Protein AF-A0A967IP53-F1 (afdb_monomer_lite)

Sequence (170 aa):
MKIMHITRIIFICLLISSFSLEARMYQWRDPETGTTQFSGKPPSWYRSAERGPRVIVFDGGKVIDDTAIPLGPSQSRELRKQAMIKAEEDMQTAKAKARAAEQIKPFIDDQNNNSLTEPVIENTTTDSVVQKEEKLRSLEELTKEEMQAIIRELDKLVESEEELAEEPGS

pLDDT: mean 82.3, std 15.55, range [45.44, 98.0]

Secondary structure (DSSP, 8-state):
-HHHHHHHHHHHHHHHTT------EEEEE-TTT--EEEESS--GGGGSSS--S-EEEEETTEEEETT-----HHHHHHHHHHHHHHHHHHHHHHHHHHHHHHHHHHHHHHHHTT-------------SSTTHHHHHHHHHHHHHHHHHHHHHHHHHHHHHHHHHHT----

Structure (mmCIF, N/CA/C/O backbone):
data_AF-A0A967IP53-F1
#
_entry.id   AF-A0A967IP53-F1
#
loop_
_atom_site.group_PDB
_atom_site.id
_atom_site.type_symbol
_atom_site.label_atom_id
_atom_site.label_alt_id
_atom_site.label_comp_id
_atom_site.label_asym_id
_atom_site.label_entity_id
_atom_site.label_seq_id
_atom_site.pdbx_PDB_ins_code
_atom_site.Cartn_x
_atom_site.Cartn_y
_atom_site.Cartn_z
_atom_site.occupancy
_atom_site.B_iso_or_equiv
_atom_site.auth_seq_id
_atom_site.auth_comp_id
_atom_site.auth_asym_id
_atom_site.auth_atom_id
_atom_site.pdbx_PDB_model_num
ATOM 1 N N . MET A 1 1 ? 23.316 -26.568 -46.400 1.00 71.31 1 MET A N 1
ATOM 2 C CA . MET A 1 1 ? 23.857 -25.761 -45.277 1.00 71.31 1 MET A CA 1
ATOM 3 C C . MET A 1 1 ? 23.077 -24.483 -44.952 1.00 71.31 1 MET A C 1
ATOM 5 O O . MET A 1 1 ? 22.933 -24.200 -43.774 1.00 71.31 1 MET A O 1
ATOM 9 N N . LYS A 1 2 ? 22.527 -23.728 -45.920 1.00 78.50 2 LYS A N 1
ATOM 10 C CA . LYS A 1 2 ? 21.829 -22.446 -45.649 1.00 78.50 2 LYS A CA 1
ATOM 11 C C . LYS A 1 2 ? 20.630 -22.549 -44.683 1.00 78.50 2 LYS A C 1
ATOM 13 O O . LYS A 1 2 ? 20.443 -21.666 -43.858 1.00 78.50 2 LYS A O 1
ATOM 18 N N . ILE A 1 3 ? 19.874 -23.649 -44.732 1.00 86.19 3 ILE A N 1
ATOM 19 C CA . ILE A 1 3 ? 18.677 -23.864 -43.895 1.00 86.19 3 ILE A CA 1
ATOM 20 C C . ILE A 1 3 ? 19.032 -23.945 -42.397 1.00 86.19 3 ILE A C 1
ATOM 22 O O . ILE A 1 3 ? 18.362 -23.324 -41.583 1.00 86.19 3 ILE A O 1
ATOM 26 N N . MET A 1 4 ? 20.140 -24.604 -42.030 1.00 88.25 4 MET A N 1
ATOM 27 C CA . MET A 1 4 ? 20.585 -24.732 -40.630 1.00 88.25 4 MET A CA 1
ATOM 28 C C . MET A 1 4 ? 20.966 -23.389 -39.989 1.00 88.25 4 MET A C 1
ATOM 30 O O . MET A 1 4 ? 20.829 -23.219 -38.781 1.00 88.25 4 MET A O 1
ATOM 34 N N . HIS A 1 5 ? 21.453 -22.431 -40.781 1.00 89.75 5 HIS A N 1
ATOM 35 C CA . HIS A 1 5 ? 21.807 -21.102 -40.280 1.00 89.75 5 HIS A CA 1
ATOM 36 C C . HIS A 1 5 ? 20.566 -20.239 -40.045 1.00 89.75 5 HIS A C 1
ATOM 38 O O . HIS A 1 5 ? 20.500 -19.539 -39.040 1.00 89.75 5 HIS A O 1
ATOM 44 N N . ILE A 1 6 ? 19.553 -20.357 -40.908 1.00 94.19 6 ILE A N 1
ATOM 45 C CA . ILE A 1 6 ? 18.292 -19.618 -40.774 1.00 94.19 6 ILE A CA 1
ATOM 46 C C . ILE A 1 6 ? 17.548 -20.051 -39.503 1.00 94.19 6 ILE A C 1
ATOM 48 O O . ILE A 1 6 ? 17.157 -19.194 -38.714 1.00 94.19 6 ILE A O 1
ATOM 52 N N . THR A 1 7 ? 17.429 -21.357 -39.235 1.00 94.25 7 THR A N 1
ATOM 53 C CA . THR A 1 7 ? 16.749 -21.853 -38.022 1.00 94.25 7 THR A CA 1
ATOM 54 C C . THR A 1 7 ? 17.440 -21.381 -36.742 1.00 94.25 7 THR A C 1
ATOM 56 O O . THR A 1 7 ? 16.784 -21.008 -35.774 1.00 94.25 7 THR A O 1
ATOM 59 N N . ARG A 1 8 ? 18.778 -21.348 -36.746 1.00 93.25 8 ARG A N 1
ATOM 60 C CA . ARG A 1 8 ? 19.575 -20.918 -35.593 1.00 93.25 8 ARG A CA 1
ATOM 61 C C . ARG A 1 8 ? 19.433 -19.415 -35.327 1.00 93.25 8 ARG A C 1
ATOM 63 O O . ARG A 1 8 ? 19.351 -19.021 -34.170 1.00 93.25 8 ARG A O 1
ATOM 70 N N . ILE A 1 9 ? 19.344 -18.596 -36.378 1.00 94.75 9 ILE A N 1
ATOM 71 C CA . ILE A 1 9 ? 19.076 -17.153 -36.258 1.00 94.75 9 ILE A CA 1
ATOM 72 C C . ILE A 1 9 ? 17.667 -16.912 -35.710 1.00 94.75 9 ILE A C 1
ATOM 74 O O . ILE A 1 9 ? 17.518 -16.135 -34.774 1.00 94.75 9 ILE A O 1
ATOM 78 N N . ILE A 1 10 ? 16.653 -17.618 -36.223 1.00 95.75 10 ILE A N 1
ATOM 79 C CA . ILE A 1 10 ? 15.271 -17.493 -35.730 1.00 95.75 10 ILE A CA 1
ATOM 80 C C . ILE A 1 10 ? 15.192 -17.850 -34.242 1.00 95.75 10 ILE A C 1
ATOM 82 O O . ILE A 1 10 ? 14.570 -17.120 -33.477 1.00 95.75 10 ILE A O 1
ATOM 86 N N . PHE A 1 11 ? 15.863 -18.922 -33.812 1.00 94.56 11 PHE A N 1
ATOM 87 C CA . PHE A 1 11 ? 15.880 -19.330 -32.406 1.00 94.56 11 PHE A CA 1
ATOM 88 C C . PHE A 1 11 ? 16.542 -18.284 -31.495 1.00 94.56 11 PHE A C 1
ATOM 90 O O . PHE A 1 11 ? 16.036 -17.996 -30.413 1.00 94.56 11 PHE A O 1
ATOM 97 N N . ILE A 1 12 ? 17.635 -17.663 -31.951 1.00 93.94 12 ILE A N 1
ATOM 98 C CA . ILE A 1 12 ? 18.298 -16.569 -31.226 1.00 93.94 12 ILE A CA 1
ATOM 99 C C . ILE A 1 12 ? 17.388 -15.335 -31.158 1.00 93.94 12 ILE A C 1
ATOM 101 O O . ILE A 1 12 ? 17.239 -14.755 -30.087 1.00 93.94 12 ILE A O 1
ATOM 105 N N . CYS A 1 13 ? 16.729 -14.959 -32.258 1.00 92.56 13 CYS A N 1
ATOM 106 C CA . CYS A 1 13 ? 15.768 -13.854 -32.261 1.00 92.56 13 CYS A CA 1
ATOM 107 C C . CYS A 1 13 ? 14.591 -14.110 -31.308 1.00 92.56 13 CYS A C 1
ATOM 109 O O . CYS A 1 13 ? 14.182 -13.190 -30.604 1.00 92.56 13 CYS A O 1
ATOM 111 N N . LEU A 1 14 ? 14.095 -15.351 -31.237 1.00 92.44 14 LEU A N 1
ATOM 112 C CA . LEU A 1 14 ? 12.998 -15.729 -30.344 1.00 92.44 14 LEU A CA 1
ATOM 113 C C . LEU A 1 14 ? 13.411 -15.662 -28.862 1.00 92.44 14 LEU A C 1
ATOM 115 O O . LEU A 1 14 ? 12.639 -15.202 -28.025 1.00 92.44 14 LEU A O 1
ATOM 119 N N . LEU A 1 15 ? 14.647 -16.059 -28.542 1.00 89.75 15 LEU A N 1
ATOM 120 C CA . LEU A 1 15 ? 15.213 -15.936 -27.193 1.00 89.75 15 LEU A CA 1
ATOM 121 C C . LEU A 1 15 ? 15.407 -14.475 -26.767 1.00 89.75 15 LEU A C 1
ATOM 123 O O . LEU A 1 15 ? 15.156 -14.135 -25.615 1.00 89.75 15 LEU A O 1
ATOM 127 N N . ILE A 1 16 ? 15.820 -13.608 -27.694 1.00 87.94 16 ILE A N 1
ATOM 128 C CA . ILE A 1 16 ? 16.001 -12.172 -27.435 1.00 87.94 16 ILE A CA 1
ATOM 129 C C . ILE A 1 16 ? 14.642 -11.476 -27.256 1.00 87.94 16 ILE A C 1
ATOM 131 O O . ILE A 1 16 ? 14.545 -10.528 -26.491 1.00 87.94 16 ILE A O 1
ATOM 135 N N . SER A 1 17 ? 13.560 -11.941 -27.887 1.00 81.12 17 SER A N 1
ATOM 136 C CA . SER A 1 17 ? 12.231 -11.330 -27.706 1.00 81.12 17 SER A CA 1
ATOM 137 C C . SER A 1 17 ? 11.562 -11.602 -26.352 1.00 81.12 17 SER A C 1
ATOM 139 O O . SER A 1 17 ? 10.515 -11.025 -26.077 1.00 81.12 17 SER A O 1
ATOM 141 N N . SER A 1 18 ? 12.157 -12.429 -25.488 1.00 76.69 18 SER A N 1
ATOM 142 C CA . SER A 1 18 ? 11.622 -12.721 -24.151 1.00 76.69 18 SER A CA 1
ATOM 143 C C . SER A 1 18 ? 11.953 -11.655 -23.099 1.00 76.69 18 SER A C 1
ATOM 145 O O . SER A 1 18 ? 11.692 -11.884 -21.919 1.00 76.69 18 SER A O 1
ATOM 147 N N . PHE A 1 19 ? 12.543 -10.512 -23.478 1.00 69.50 19 PHE A N 1
ATOM 148 C CA . PHE A 1 19 ? 12.784 -9.431 -22.522 1.00 69.50 19 PHE A CA 1
ATOM 149 C C . PHE A 1 19 ? 11.462 -8.964 -21.910 1.00 69.50 19 PHE A C 1
ATOM 151 O O . PHE A 1 19 ? 10.545 -8.529 -22.607 1.00 69.50 19 PHE A O 1
ATOM 158 N N . SER A 1 20 ? 11.389 -9.125 -20.589 1.00 61.69 20 SER A N 1
ATOM 159 C CA 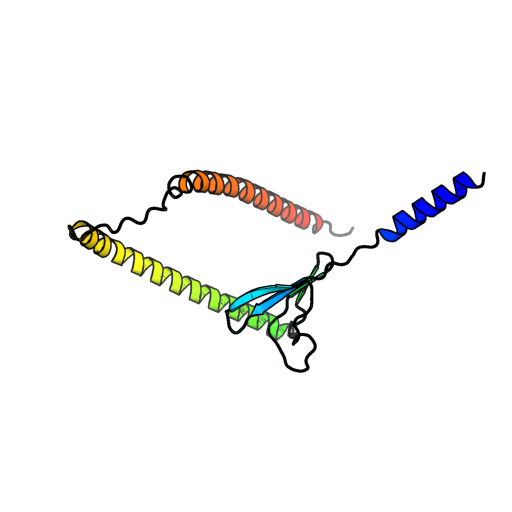. SER A 1 20 ? 10.218 -8.919 -19.754 1.00 61.69 20 SER A CA 1
ATOM 160 C C . SER A 1 20 ? 9.517 -7.606 -20.071 1.00 61.69 20 SER A C 1
ATOM 162 O O . SER A 1 20 ? 10.097 -6.529 -19.942 1.00 61.69 20 SER A O 1
ATOM 164 N N . LEU A 1 21 ? 8.229 -7.694 -20.402 1.00 69.88 21 LEU A N 1
ATOM 165 C CA . LEU A 1 21 ? 7.326 -6.585 -20.139 1.00 69.88 21 LEU A CA 1
ATOM 166 C C . LEU A 1 21 ? 7.347 -6.362 -18.623 1.00 69.88 21 LEU A C 1
ATOM 168 O O . LEU A 1 21 ? 6.729 -7.120 -17.875 1.00 69.88 21 LEU A O 1
ATOM 172 N N . GLU A 1 22 ? 8.088 -5.355 -18.165 1.00 71.69 22 GLU A N 1
ATOM 173 C CA . GLU A 1 22 ? 8.001 -4.873 -16.789 1.00 71.69 22 GLU A CA 1
ATOM 174 C C . GLU A 1 22 ? 6.600 -4.290 -16.589 1.00 71.69 22 GLU A C 1
ATOM 176 O O . GLU A 1 22 ? 6.293 -3.149 -16.942 1.00 71.69 22 GLU A O 1
ATOM 181 N N . ALA A 1 23 ? 5.698 -5.136 -16.094 1.00 85.62 23 ALA A N 1
ATOM 182 C CA . ALA A 1 23 ? 4.350 -4.747 -15.739 1.00 85.62 23 ALA A CA 1
ATOM 183 C C . ALA A 1 23 ? 4.418 -3.898 -14.468 1.00 85.62 23 ALA A C 1
ATOM 185 O O . ALA A 1 23 ? 4.431 -4.417 -13.352 1.00 85.62 23 ALA A O 1
ATOM 186 N N . ARG A 1 24 ? 4.478 -2.580 -14.651 1.00 93.00 24 ARG A N 1
ATOM 187 C CA . ARG A 1 24 ? 4.366 -1.630 -13.551 1.00 93.00 24 ARG A CA 1
ATOM 188 C C . ARG A 1 24 ? 2.900 -1.435 -13.179 1.00 93.00 24 ARG A C 1
ATOM 190 O O . ARG A 1 24 ? 2.066 -1.160 -14.041 1.00 93.00 24 ARG A O 1
ATOM 197 N N . MET A 1 25 ? 2.591 -1.540 -11.894 1.00 96.00 25 MET A N 1
ATOM 198 C CA . MET A 1 25 ? 1.251 -1.324 -11.355 1.00 96.00 25 MET A CA 1
ATOM 199 C C . MET A 1 25 ? 1.294 -0.258 -10.267 1.00 96.00 25 MET A C 1
ATOM 201 O O . MET A 1 25 ? 2.173 -0.248 -9.417 1.00 96.00 25 MET A O 1
ATOM 205 N N . TYR A 1 26 ? 0.333 0.648 -10.303 1.00 96.12 26 TYR A N 1
ATOM 206 C CA . TYR A 1 26 ? 0.194 1.769 -9.391 1.00 96.12 26 TYR A CA 1
ATOM 207 C C . TYR A 1 26 ? -0.998 1.514 -8.484 1.00 96.12 26 TYR A C 1
ATOM 209 O O . TYR A 1 26 ? -2.072 1.161 -8.970 1.00 96.12 26 TYR A O 1
ATOM 217 N N . GLN A 1 27 ? -0.816 1.736 -7.191 1.00 97.12 27 GLN A N 1
ATOM 218 C CA . GLN A 1 27 ? -1.854 1.689 -6.177 1.00 97.12 27 GLN A CA 1
ATOM 219 C C . GLN A 1 27 ? -1.912 3.027 -5.451 1.00 97.12 27 GLN A C 1
ATOM 221 O O . GLN A 1 27 ? -0.887 3.556 -5.030 1.00 97.12 27 GLN A O 1
ATOM 226 N N . TRP A 1 28 ? -3.109 3.565 -5.258 1.00 96.00 28 TRP A N 1
ATOM 227 C CA . TRP A 1 28 ? -3.328 4.752 -4.430 1.00 96.00 28 TRP A CA 1
ATOM 228 C C . TRP A 1 28 ? -4.678 4.660 -3.732 1.00 96.00 28 TRP A C 1
ATOM 230 O O . TRP A 1 28 ? -5.524 3.839 -4.091 1.00 96.00 28 TRP A O 1
ATOM 240 N N . ARG A 1 29 ? -4.883 5.503 -2.720 1.00 95.00 29 ARG A N 1
ATOM 241 C CA . ARG A 1 29 ? -6.189 5.667 -2.081 1.00 95.00 29 ARG A CA 1
ATOM 242 C C . ARG A 1 29 ? -6.877 6.885 -2.675 1.00 95.00 29 ARG A C 1
ATOM 244 O O . ARG A 1 29 ? -6.310 7.976 -2.653 1.00 95.00 29 ARG A O 1
ATOM 251 N N . ASP A 1 30 ? -8.066 6.688 -3.221 1.00 93.44 30 ASP A N 1
ATOM 252 C CA . ASP A 1 30 ? -8.914 7.776 -3.688 1.00 93.44 30 ASP A CA 1
ATOM 253 C C . ASP A 1 30 ? -9.360 8.619 -2.475 1.00 93.44 30 ASP A C 1
ATOM 255 O O . ASP A 1 30 ? -9.923 8.057 -1.530 1.00 93.44 30 ASP A O 1
ATOM 259 N N . PRO A 1 31 ? -9.070 9.934 -2.443 1.00 90.62 31 PRO A N 1
ATOM 260 C CA . PRO A 1 31 ? -9.409 10.787 -1.309 1.00 90.62 31 PRO A CA 1
ATOM 261 C C . PRO A 1 31 ? -10.915 11.028 -1.161 1.00 90.62 31 PRO A C 1
ATOM 263 O O . PRO A 1 31 ? -11.357 11.296 -0.045 1.00 90.62 31 PRO A O 1
ATOM 266 N N . GLU A 1 32 ? -11.696 10.932 -2.241 1.00 93.19 32 GLU A N 1
ATOM 267 C CA . GLU A 1 32 ? -13.141 11.182 -2.201 1.00 93.19 32 GLU A CA 1
ATOM 268 C C . GLU A 1 32 ? -13.892 9.962 -1.671 1.00 93.19 32 GLU A C 1
ATOM 270 O O . GLU A 1 32 ? -14.756 10.075 -0.803 1.00 93.19 32 GLU A O 1
ATOM 275 N N . THR A 1 33 ? -13.538 8.774 -2.165 1.00 95.25 33 THR A N 1
ATOM 276 C CA . THR A 1 33 ? -14.237 7.528 -1.815 1.00 95.25 33 THR A CA 1
ATOM 277 C C . THR A 1 33 ? -13.564 6.751 -0.683 1.00 95.25 33 THR A C 1
ATOM 279 O O . THR A 1 33 ? -14.162 5.845 -0.104 1.00 95.25 33 THR A O 1
ATOM 282 N N . GLY A 1 34 ? -12.299 7.051 -0.375 1.00 93.81 34 GLY A N 1
ATOM 283 C CA . GLY A 1 34 ? -11.485 6.286 0.571 1.00 93.81 34 GLY A CA 1
ATOM 284 C C . GLY A 1 34 ? -11.124 4.877 0.085 1.00 93.81 34 GLY A C 1
ATOM 285 O O . GLY A 1 34 ? -10.543 4.099 0.855 1.00 93.81 34 GLY A O 1
ATOM 286 N N . THR A 1 35 ? -11.452 4.534 -1.164 1.00 95.94 35 THR A N 1
ATOM 287 C CA . THR A 1 35 ? -11.202 3.213 -1.751 1.00 95.94 35 THR A CA 1
ATOM 288 C C . THR A 1 35 ? -9.782 3.108 -2.300 1.00 95.94 35 THR A C 1
ATOM 290 O O . THR A 1 35 ? -9.172 4.096 -2.712 1.00 95.94 35 THR A O 1
ATOM 293 N N . THR A 1 36 ? -9.222 1.900 -2.279 1.00 96.56 36 THR A N 1
ATOM 294 C CA . THR A 1 36 ? -7.916 1.620 -2.883 1.00 96.56 36 THR A CA 1
ATOM 295 C C . THR A 1 36 ? -8.106 1.305 -4.361 1.00 96.56 36 THR A C 1
ATOM 297 O O . THR A 1 36 ? -8.871 0.406 -4.703 1.00 96.56 36 THR A O 1
ATOM 300 N N . GLN A 1 37 ? -7.388 2.016 -5.222 1.00 96.69 37 GLN A N 1
ATOM 301 C CA . GLN A 1 37 ? -7.425 1.858 -6.674 1.00 96.69 37 GLN A CA 1
ATOM 302 C C . GLN A 1 37 ? -6.131 1.219 -7.181 1.00 96.69 37 GLN A C 1
ATOM 304 O O . GLN A 1 37 ? -5.071 1.440 -6.594 1.00 96.69 37 GLN A O 1
ATOM 309 N N . PHE A 1 38 ? -6.222 0.469 -8.284 1.00 96.75 38 PHE A N 1
ATOM 310 C CA . PHE A 1 38 ? -5.087 -0.151 -8.974 1.00 96.75 38 PHE A CA 1
ATOM 311 C C . PHE A 1 38 ? -5.124 0.173 -10.468 1.00 96.75 38 PHE A C 1
ATOM 313 O O . PHE A 1 38 ? -6.174 0.092 -11.104 1.00 96.75 38 PHE A O 1
ATOM 320 N N . SER A 1 39 ? -3.980 0.515 -11.055 1.00 95.69 39 SER A N 1
ATOM 321 C CA . SER A 1 39 ? -3.874 0.802 -12.488 1.00 95.69 39 SER A CA 1
ATOM 322 C C . SER A 1 39 ? -2.498 0.435 -13.026 1.00 95.69 39 SER A C 1
ATOM 324 O O . SER A 1 39 ? -1.489 0.688 -12.380 1.00 95.69 39 SER A O 1
ATOM 326 N N . GLY A 1 40 ? -2.430 -0.097 -14.248 1.00 95.00 40 GLY A N 1
ATOM 327 C CA . GLY A 1 40 ? -1.160 -0.269 -14.973 1.00 95.00 40 GLY A CA 1
ATOM 328 C C . GLY A 1 40 ? -0.598 1.038 -15.553 1.00 95.00 40 GLY A C 1
ATOM 329 O O . GLY A 1 40 ? 0.500 1.070 -16.099 1.00 95.00 40 GLY A O 1
ATOM 330 N N . LYS A 1 41 ? -1.361 2.134 -15.469 1.00 93.00 41 LYS A N 1
ATOM 331 C CA . LYS A 1 41 ? -0.959 3.477 -15.904 1.00 93.00 41 LYS A CA 1
ATOM 332 C C . LYS A 1 41 ? -0.882 4.415 -14.700 1.00 93.00 41 LYS A C 1
ATOM 334 O O . LYS A 1 41 ? -1.752 4.322 -13.828 1.00 93.00 41 LYS A O 1
ATOM 339 N N . PRO A 1 42 ? 0.088 5.343 -14.669 1.00 91.50 42 PRO A N 1
ATOM 340 C CA . PRO A 1 42 ? 0.155 6.328 -13.602 1.00 91.50 42 PRO A CA 1
ATOM 341 C C . PRO A 1 42 ? -1.109 7.210 -13.595 1.00 91.50 42 PRO A C 1
ATOM 343 O O . PRO A 1 42 ? -1.615 7.542 -14.673 1.00 91.50 42 PRO A O 1
ATOM 346 N N . PRO A 1 43 ? -1.608 7.620 -12.414 1.00 90.81 43 PRO A N 1
ATOM 347 C CA . PRO A 1 43 ? -2.676 8.612 -12.301 1.00 90.81 43 PRO A CA 1
ATOM 348 C C . PRO A 1 43 ? -2.324 9.926 -13.011 1.00 90.81 43 PRO A C 1
ATOM 350 O O . PRO A 1 43 ? -1.156 10.299 -13.096 1.00 90.81 43 PRO A O 1
ATOM 353 N N . SER A 1 44 ? -3.323 10.675 -13.481 1.00 90.75 44 SER A N 1
ATOM 354 C CA . SER A 1 44 ? -3.100 11.947 -14.194 1.00 90.75 44 SER A CA 1
ATOM 355 C C . SER A 1 44 ? -2.327 12.980 -13.362 1.00 90.75 44 SER A C 1
ATOM 357 O O . SER A 1 44 ? -1.468 13.683 -13.888 1.00 90.75 44 SER A O 1
ATOM 359 N N . TRP A 1 45 ? -2.582 13.031 -12.055 1.00 89.38 45 TRP A N 1
ATOM 360 C CA . TRP A 1 45 ? -1.936 13.945 -11.109 1.00 89.38 45 TRP A CA 1
ATOM 361 C C . TRP A 1 45 ? -0.539 13.493 -10.662 1.00 89.38 45 TRP A C 1
ATOM 363 O O . TRP A 1 45 ? 0.212 14.299 -10.121 1.00 89.38 45 TRP A O 1
ATOM 373 N N . TYR A 1 46 ? -0.148 12.239 -10.912 1.00 86.12 46 TYR A N 1
ATOM 374 C CA . TYR A 1 46 ? 1.129 11.669 -10.456 1.00 86.12 46 TYR A CA 1
ATOM 375 C C . TYR A 1 46 ? 2.357 12.411 -11.010 1.00 86.12 46 TYR A C 1
ATOM 377 O O . TYR A 1 46 ? 3.415 12.416 -10.394 1.00 86.12 46 TYR A O 1
ATOM 385 N N . ARG A 1 47 ? 2.218 13.072 -12.167 1.00 83.25 47 ARG A N 1
ATOM 386 C CA . ARG A 1 47 ? 3.269 13.909 -12.776 1.00 83.25 47 ARG A CA 1
ATOM 387 C C . ARG A 1 47 ? 3.006 15.410 -12.659 1.00 83.25 47 ARG A C 1
ATOM 389 O O . ARG A 1 47 ? 3.697 16.198 -13.300 1.00 83.25 47 ARG A O 1
ATOM 396 N N . SER A 1 48 ? 1.979 15.806 -11.915 1.00 86.81 48 SER A N 1
ATOM 397 C CA . SER A 1 48 ? 1.673 17.219 -11.710 1.00 86.81 48 SER A CA 1
ATOM 398 C C . SER A 1 48 ? 2.592 17.821 -10.642 1.00 86.81 48 SER A C 1
ATOM 400 O O . SER A 1 48 ? 3.168 17.103 -9.828 1.00 86.81 48 SER A O 1
ATOM 402 N N . ALA A 1 49 ? 2.751 19.146 -10.651 1.00 84.31 49 ALA A N 1
ATOM 403 C CA . ALA A 1 49 ? 3.497 19.849 -9.603 1.00 84.31 49 ALA A CA 1
ATOM 404 C C . ALA A 1 49 ? 2.757 19.840 -8.251 1.00 84.31 49 ALA A C 1
ATOM 406 O O . ALA A 1 49 ? 3.358 20.084 -7.204 1.00 84.31 49 ALA A O 1
ATOM 407 N N . GLU A 1 50 ? 1.452 19.570 -8.275 1.00 85.19 50 GLU A N 1
ATOM 408 C CA . GLU A 1 50 ? 0.619 19.468 -7.088 1.00 85.19 50 GLU A CA 1
ATOM 409 C C . GLU A 1 50 ? 0.803 18.103 -6.423 1.00 85.19 50 GLU A C 1
ATOM 411 O O . GLU A 1 50 ? 0.853 17.057 -7.073 1.00 85.19 50 GLU A O 1
ATOM 416 N N . ARG A 1 51 ? 0.915 18.106 -5.092 1.00 81.38 51 ARG A N 1
ATOM 417 C CA . ARG A 1 51 ? 1.052 16.866 -4.327 1.00 81.38 51 ARG A CA 1
ATOM 418 C C . ARG A 1 51 ? -0.291 16.145 -4.286 1.00 81.38 51 ARG A C 1
ATOM 420 O O . ARG A 1 51 ? -1.219 16.608 -3.630 1.00 81.38 51 ARG A O 1
ATOM 427 N N . GLY A 1 52 ? -0.366 15.008 -4.968 1.00 87.94 52 GLY A N 1
ATOM 428 C CA . GLY A 1 52 ? -1.513 14.110 -4.908 1.00 87.94 52 GLY A CA 1
ATOM 429 C C . GLY A 1 52 ? -1.453 13.105 -3.748 1.00 87.94 52 GLY A C 1
ATOM 430 O O . GLY A 1 52 ? -0.559 13.167 -2.897 1.00 87.94 52 GLY A O 1
ATOM 431 N N . PRO A 1 53 ? -2.414 12.166 -3.706 1.00 91.31 53 PRO A N 1
ATOM 432 C CA . PRO A 1 53 ? -2.424 11.040 -2.776 1.00 91.31 53 PRO A CA 1
ATOM 433 C C . PRO A 1 53 ? -1.139 10.203 -2.806 1.00 91.31 53 PRO A C 1
ATOM 435 O O . PRO A 1 53 ? -0.399 10.193 -3.788 1.00 91.31 53 PRO A O 1
ATOM 438 N N . ARG A 1 54 ? -0.906 9.432 -1.738 1.00 92.38 54 ARG A N 1
ATOM 439 C CA . ARG A 1 54 ? 0.217 8.489 -1.676 1.00 92.38 54 ARG A CA 1
ATOM 440 C C . ARG A 1 54 ? 0.075 7.413 -2.760 1.00 92.38 54 ARG A C 1
ATOM 442 O O . ARG A 1 54 ? -0.988 6.794 -2.858 1.00 92.38 54 ARG A O 1
ATOM 449 N N . VAL A 1 55 ? 1.138 7.171 -3.523 1.00 94.69 55 VAL A N 1
ATOM 450 C CA . VAL A 1 55 ? 1.208 6.163 -4.590 1.00 94.69 55 VAL A CA 1
ATOM 451 C C . VAL A 1 55 ? 2.244 5.102 -4.249 1.00 94.69 55 VAL A C 1
ATOM 453 O O . VAL A 1 55 ? 3.418 5.401 -4.042 1.00 94.69 55 VAL A O 1
ATOM 456 N N . ILE A 1 56 ? 1.800 3.849 -4.260 1.00 96.12 56 ILE A N 1
ATOM 457 C CA . ILE A 1 56 ? 2.646 2.663 -4.185 1.00 96.12 56 ILE A CA 1
ATOM 458 C C . ILE A 1 56 ? 2.788 2.086 -5.592 1.00 96.12 56 ILE A C 1
ATOM 460 O O . ILE A 1 56 ? 1.800 1.894 -6.298 1.00 96.12 56 ILE A O 1
ATOM 464 N N . VAL A 1 57 ? 4.017 1.817 -6.008 1.00 95.31 57 VAL A N 1
ATOM 465 C CA . VAL A 1 57 ? 4.365 1.291 -7.324 1.00 95.31 57 VAL A CA 1
ATOM 466 C C . VAL A 1 57 ? 4.914 -0.121 -7.160 1.00 95.31 57 VAL A C 1
ATOM 468 O O . VAL A 1 57 ? 5.891 -0.338 -6.447 1.00 95.31 57 VAL A O 1
ATOM 471 N N . PHE A 1 58 ? 4.291 -1.078 -7.834 1.00 95.31 58 PHE A N 1
ATOM 472 C CA . PHE A 1 58 ? 4.777 -2.442 -7.980 1.00 95.31 58 PHE A CA 1
ATOM 473 C C . PHE A 1 58 ? 5.534 -2.534 -9.299 1.00 95.31 58 PHE A C 1
ATOM 475 O O . PHE A 1 58 ? 4.936 -2.340 -10.357 1.00 95.31 58 PHE A O 1
ATOM 482 N N . ASP A 1 59 ? 6.835 -2.798 -9.239 1.00 94.12 59 ASP A N 1
ATOM 483 C CA . ASP A 1 59 ? 7.700 -2.835 -10.418 1.00 94.12 59 ASP A CA 1
ATOM 484 C C . ASP A 1 59 ? 8.699 -3.987 -10.314 1.00 94.12 59 ASP A C 1
ATOM 486 O O . ASP A 1 59 ? 9.491 -4.046 -9.372 1.00 94.12 59 ASP A O 1
ATOM 490 N N . GLY A 1 60 ? 8.621 -4.950 -11.236 1.00 89.31 60 GLY A N 1
ATOM 491 C CA . GLY A 1 60 ? 9.526 -6.106 -11.259 1.00 89.31 60 GLY A CA 1
ATOM 492 C C . GLY A 1 60 ? 9.582 -6.893 -9.939 1.00 89.31 60 GLY A C 1
ATOM 493 O O . GLY A 1 60 ? 10.653 -7.336 -9.533 1.00 89.31 60 GLY A O 1
ATOM 494 N N . GLY A 1 61 ? 8.455 -7.014 -9.225 1.00 89.38 61 GLY A N 1
ATOM 495 C CA . GLY A 1 61 ? 8.381 -7.683 -7.916 1.00 89.38 61 GLY A CA 1
ATOM 496 C C . GLY A 1 61 ? 8.848 -6.836 -6.724 1.00 89.38 61 GLY A C 1
ATOM 497 O O . GLY A 1 61 ? 8.846 -7.321 -5.595 1.00 89.38 61 GLY A O 1
ATOM 498 N N . LYS A 1 62 ? 9.225 -5.571 -6.941 1.00 92.00 62 LYS A N 1
ATOM 499 C CA . LYS A 1 62 ? 9.563 -4.613 -5.880 1.00 92.00 62 LYS A CA 1
ATOM 500 C C . LYS A 1 62 ? 8.373 -3.712 -5.577 1.00 92.00 62 LYS A C 1
ATOM 502 O O . LYS A 1 62 ? 7.619 -3.354 -6.478 1.00 92.00 62 LYS A O 1
ATOM 507 N N . VAL A 1 63 ? 8.241 -3.317 -4.313 1.00 94.00 63 VAL A N 1
ATOM 508 C CA . VAL A 1 63 ? 7.243 -2.345 -3.851 1.00 94.00 63 VAL A CA 1
ATOM 509 C C . VAL A 1 63 ? 7.959 -1.036 -3.537 1.00 94.00 63 VAL A C 1
ATOM 511 O O . VAL A 1 63 ? 8.834 -0.999 -2.673 1.00 94.00 63 VAL A O 1
ATOM 514 N N . ILE A 1 64 ? 7.606 0.026 -4.253 1.00 92.44 64 ILE A N 1
ATOM 515 C CA . ILE A 1 64 ? 8.230 1.348 -4.163 1.00 92.44 64 ILE A CA 1
ATOM 516 C C . ILE A 1 64 ? 7.161 2.346 -3.720 1.00 92.44 64 ILE A C 1
ATOM 518 O O . ILE A 1 64 ? 6.119 2.461 -4.355 1.00 92.44 64 ILE A O 1
ATOM 522 N N . ASP A 1 65 ? 7.405 3.089 -2.645 1.00 92.75 65 ASP A N 1
ATOM 523 C CA . ASP A 1 65 ? 6.568 4.237 -2.285 1.00 92.75 65 ASP A CA 1
ATOM 524 C C . ASP A 1 65 ? 7.146 5.498 -2.917 1.00 92.75 65 ASP A C 1
ATOM 526 O O . ASP A 1 65 ? 8.058 6.124 -2.379 1.00 92.75 65 ASP A O 1
ATOM 530 N N . ASP A 1 66 ? 6.625 5.844 -4.087 1.00 85.25 66 ASP A N 1
ATOM 531 C CA . ASP A 1 66 ? 7.170 6.924 -4.909 1.00 85.25 66 ASP A CA 1
ATOM 532 C C . ASP A 1 66 ? 6.845 8.320 -4.352 1.00 85.25 66 ASP A C 1
ATOM 534 O O . ASP A 1 66 ? 7.507 9.312 -4.640 1.00 85.25 66 ASP A O 1
ATOM 538 N N . THR A 1 67 ? 5.837 8.389 -3.487 1.00 82.00 67 THR A N 1
ATOM 539 C CA . THR A 1 67 ? 5.388 9.624 -2.829 1.00 82.00 67 THR A CA 1
ATOM 540 C C . THR A 1 67 ? 5.895 9.760 -1.395 1.00 82.00 67 THR A C 1
ATOM 542 O O . THR A 1 67 ? 5.464 10.665 -0.671 1.00 82.00 67 THR A O 1
ATOM 545 N N . ALA A 1 68 ? 6.787 8.865 -0.959 1.00 79.88 68 ALA A N 1
ATOM 546 C CA . ALA A 1 68 ? 7.375 8.934 0.367 1.00 79.88 68 ALA A CA 1
ATOM 547 C C . ALA A 1 68 ? 8.085 10.279 0.549 1.00 79.88 68 ALA A C 1
ATOM 549 O O . ALA A 1 68 ? 9.027 10.621 -0.167 1.00 79.88 68 ALA A O 1
ATOM 550 N N . ILE A 1 69 ? 7.655 11.046 1.550 1.00 77.25 69 ILE A N 1
ATOM 551 C CA . ILE A 1 69 ? 8.411 12.215 1.990 1.00 77.25 69 ILE A CA 1
ATOM 552 C C . ILE A 1 69 ? 9.704 11.678 2.616 1.00 77.25 69 ILE A C 1
ATOM 554 O O . ILE A 1 69 ? 9.618 10.877 3.552 1.00 77.25 69 ILE A O 1
ATOM 558 N N . PRO A 1 70 ? 10.896 12.082 2.140 1.00 77.56 70 PRO A N 1
ATOM 559 C CA . PRO A 1 70 ? 12.137 11.678 2.779 1.00 77.56 70 PRO A CA 1
ATOM 560 C C . PRO A 1 70 ? 12.166 12.276 4.187 1.00 77.56 70 PRO A C 1
ATOM 562 O O . PRO A 1 70 ? 12.239 13.491 4.366 1.00 77.56 70 PRO A O 1
ATOM 565 N N . LEU A 1 71 ? 12.064 11.414 5.194 1.00 83.00 71 LEU A N 1
ATOM 566 C CA . LEU A 1 71 ? 12.123 11.800 6.598 1.00 83.00 71 LEU A CA 1
ATOM 567 C C . LEU A 1 71 ? 13.529 11.549 7.134 1.00 83.00 71 LEU A C 1
ATOM 569 O O . LEU A 1 71 ? 14.126 10.501 6.883 1.00 83.00 71 LEU A O 1
ATOM 573 N N . GLY A 1 72 ? 14.044 12.490 7.925 1.00 90.25 72 GLY A N 1
ATOM 574 C CA . GLY A 1 72 ? 15.290 12.278 8.658 1.00 90.25 72 GLY A CA 1
ATOM 575 C C . GLY A 1 72 ? 15.165 11.120 9.664 1.00 90.25 72 GLY A C 1
ATOM 576 O O . GLY A 1 72 ? 14.063 10.830 10.146 1.00 90.25 72 GLY A O 1
ATOM 577 N N . PRO A 1 73 ? 16.277 10.465 10.047 1.00 88.31 73 PRO A N 1
ATOM 578 C CA . PRO A 1 73 ? 16.246 9.304 10.940 1.00 88.31 73 PRO A CA 1
ATOM 579 C C . PRO A 1 73 ? 15.631 9.612 12.315 1.00 88.31 73 PRO A C 1
ATOM 581 O O . PRO A 1 73 ? 14.964 8.753 12.891 1.00 88.31 73 PRO A O 1
ATOM 584 N N . SER A 1 74 ? 15.799 10.832 12.835 1.00 91.88 74 SER A N 1
ATOM 585 C CA . SER A 1 74 ? 15.185 11.275 14.095 1.00 91.88 74 SER A CA 1
ATOM 586 C C . SER A 1 74 ? 13.662 11.398 13.988 1.00 91.88 74 SER A C 1
ATOM 588 O O . SER A 1 74 ? 12.945 10.821 14.802 1.00 91.88 74 SER A O 1
ATOM 590 N N . GLN A 1 75 ? 13.166 12.076 12.949 1.00 89.81 75 GLN A N 1
ATOM 591 C CA . GLN A 1 75 ? 11.731 12.240 12.689 1.00 89.81 75 GLN A CA 1
ATOM 592 C C . GLN A 1 75 ? 11.046 10.898 12.432 1.00 89.81 75 GLN A C 1
ATOM 594 O O . GLN A 1 75 ? 9.953 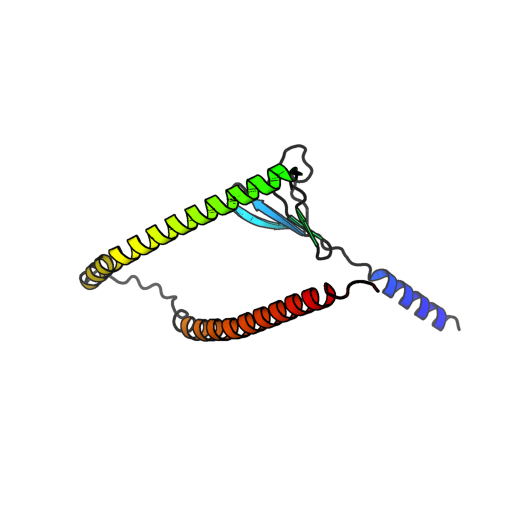10.656 12.935 1.00 89.81 75 GLN A O 1
ATOM 599 N N . SER A 1 76 ? 11.704 9.995 11.699 1.00 83.12 76 SER A N 1
ATOM 600 C CA . SER A 1 76 ? 11.173 8.652 11.456 1.00 83.12 76 SER A CA 1
ATOM 601 C C . SER A 1 76 ? 10.999 7.863 12.759 1.00 83.12 76 SER A C 1
ATOM 603 O O . SER A 1 76 ? 9.957 7.242 12.967 1.00 83.12 76 SER A O 1
ATOM 605 N N . ARG A 1 77 ? 11.982 7.915 13.671 1.00 91.88 77 ARG A N 1
ATOM 606 C CA . ARG A 1 77 ? 11.874 7.272 14.992 1.00 91.88 77 ARG A CA 1
ATOM 607 C C . ARG A 1 77 ? 10.737 7.865 15.819 1.00 91.88 77 ARG A C 1
ATOM 609 O O . ARG A 1 77 ? 10.011 7.110 16.457 1.00 91.88 77 ARG A O 1
ATOM 616 N N . GLU A 1 78 ? 10.576 9.183 15.786 1.00 95.19 78 GLU A N 1
ATOM 617 C CA . GLU A 1 78 ? 9.520 9.873 16.527 1.00 95.19 78 GLU A CA 1
ATOM 618 C C . GLU A 1 78 ? 8.122 9.504 16.016 1.00 95.19 78 GLU A C 1
ATOM 620 O O . GLU A 1 78 ? 7.274 9.077 16.795 1.00 95.19 78 GLU A O 1
ATOM 625 N N . LEU A 1 79 ? 7.903 9.536 14.698 1.00 89.44 79 LEU A N 1
ATOM 626 C CA . LEU A 1 79 ? 6.625 9.134 14.103 1.00 89.44 79 LEU A CA 1
ATOM 627 C C . LEU A 1 79 ? 6.275 7.670 14.393 1.00 89.44 79 LEU A C 1
ATOM 629 O O . LEU A 1 79 ? 5.108 7.352 14.609 1.00 89.44 79 LEU A O 1
ATOM 633 N N . ARG A 1 80 ? 7.270 6.773 14.449 1.00 90.81 80 ARG A N 1
ATOM 634 C CA . ARG A 1 80 ? 7.044 5.373 14.852 1.00 90.81 80 ARG A CA 1
ATOM 635 C C . ARG A 1 80 ? 6.598 5.257 16.306 1.00 90.81 80 ARG A C 1
ATOM 637 O O . ARG A 1 80 ? 5.660 4.516 16.581 1.00 90.81 80 ARG A O 1
ATOM 644 N N . LYS A 1 81 ? 7.232 5.996 17.221 1.00 96.81 81 LYS A N 1
ATOM 645 C CA . LYS A 1 81 ? 6.817 6.029 18.633 1.00 96.81 81 LYS A CA 1
ATOM 646 C C . LYS A 1 81 ? 5.387 6.540 18.771 1.00 96.81 81 LYS A C 1
ATOM 648 O O . LYS A 1 81 ? 4.583 5.914 19.451 1.00 96.81 81 LYS A O 1
ATOM 653 N N . GLN A 1 82 ? 5.054 7.624 18.075 1.00 94.94 82 GLN A N 1
ATOM 654 C CA . GLN A 1 82 ? 3.702 8.183 18.082 1.00 94.94 82 GLN A CA 1
ATOM 655 C C . GLN A 1 82 ? 2.672 7.206 17.505 1.00 94.94 82 GLN A C 1
ATOM 657 O O . GLN A 1 82 ? 1.598 7.042 18.079 1.00 94.94 82 GLN A O 1
ATOM 662 N N . ALA A 1 83 ? 3.007 6.508 16.416 1.00 91.88 83 ALA A N 1
ATOM 663 C CA . ALA A 1 83 ? 2.144 5.477 15.845 1.00 91.88 83 ALA A CA 1
ATOM 664 C C . ALA A 1 83 ? 1.898 4.313 16.822 1.00 91.88 83 ALA A C 1
ATOM 666 O O . ALA A 1 83 ? 0.769 3.838 16.909 1.00 91.88 83 ALA A O 1
ATOM 667 N N . MET A 1 84 ? 2.915 3.886 17.583 1.00 95.56 84 MET A N 1
ATOM 668 C CA . MET A 1 84 ? 2.760 2.858 18.622 1.00 95.56 84 MET A CA 1
ATOM 669 C C . MET A 1 84 ? 1.850 3.317 19.764 1.00 95.56 84 MET A C 1
ATOM 671 O O . MET A 1 84 ? 0.956 2.572 20.152 1.00 95.56 84 MET A O 1
ATOM 675 N N . ILE A 1 85 ? 2.039 4.541 20.269 1.00 97.44 85 ILE A N 1
ATOM 676 C CA . ILE A 1 85 ? 1.198 5.102 21.340 1.00 97.44 85 ILE A CA 1
ATOM 677 C C . ILE A 1 85 ? -0.263 5.152 20.887 1.00 97.44 85 ILE A C 1
ATOM 679 O O . ILE A 1 85 ? -1.145 4.650 21.578 1.00 97.44 85 ILE A O 1
ATOM 683 N N . LYS A 1 86 ? -0.510 5.677 19.684 1.00 95.12 86 LYS A N 1
ATOM 684 C CA . LYS A 1 86 ? -1.861 5.763 19.129 1.00 95.12 86 LYS A CA 1
ATOM 685 C C . LYS A 1 86 ? -2.506 4.385 18.938 1.00 95.12 86 LYS A C 1
ATOM 687 O O . LYS A 1 86 ? -3.682 4.218 19.235 1.00 95.12 86 LYS A O 1
ATOM 692 N N . ALA A 1 87 ? -1.748 3.394 18.467 1.00 94.81 87 ALA A N 1
ATOM 693 C CA . ALA A 1 87 ? -2.258 2.033 18.305 1.00 94.81 87 ALA A CA 1
ATOM 694 C C . ALA A 1 87 ? -2.660 1.395 19.650 1.00 94.81 87 ALA A C 1
ATOM 696 O O . ALA A 1 87 ? -3.670 0.693 19.717 1.00 94.81 87 ALA A O 1
ATOM 697 N N . GLU A 1 88 ? -1.906 1.661 20.720 1.00 98.00 88 GLU A N 1
ATOM 698 C CA . GLU A 1 88 ? -2.246 1.216 22.077 1.00 98.00 88 GLU A CA 1
ATOM 699 C C . GLU A 1 88 ? -3.536 1.888 22.581 1.00 98.00 88 GLU A C 1
ATOM 701 O O . GLU A 1 88 ? -4.435 1.210 23.079 1.00 98.00 88 GLU A O 1
ATOM 706 N N . GLU A 1 89 ? -3.677 3.202 22.388 1.00 97.50 89 GLU A N 1
ATOM 707 C CA . GLU A 1 89 ? -4.899 3.947 22.727 1.00 97.50 89 GLU A CA 1
ATOM 708 C C . GLU A 1 89 ? -6.124 3.411 21.965 1.00 97.50 89 GLU A C 1
ATOM 710 O O . GLU A 1 89 ? -7.172 3.129 22.561 1.00 97.50 89 GLU A O 1
ATOM 715 N N . ASP A 1 90 ? -5.988 3.192 20.656 1.00 95.88 90 ASP A N 1
ATOM 716 C CA . ASP A 1 90 ? -7.041 2.622 19.813 1.00 95.88 90 ASP A CA 1
ATOM 717 C C . ASP A 1 90 ? -7.424 1.206 20.290 1.00 95.88 90 ASP A C 1
ATOM 719 O O . ASP A 1 90 ? -8.611 0.877 20.386 1.00 95.88 90 ASP A O 1
ATOM 723 N N . MET A 1 91 ? -6.449 0.380 20.690 1.00 97.38 91 MET A N 1
ATOM 724 C CA . MET A 1 91 ? -6.718 -0.943 21.262 1.00 97.38 91 MET A CA 1
ATOM 725 C C . MET A 1 91 ? -7.489 -0.848 22.587 1.00 97.38 91 MET A C 1
ATOM 727 O O . MET A 1 91 ? -8.432 -1.617 22.812 1.00 97.38 91 MET A O 1
ATOM 731 N N . GLN A 1 92 ? -7.115 0.071 23.478 1.00 97.94 92 GLN A N 1
ATOM 732 C CA . GLN A 1 92 ? -7.798 0.242 24.763 1.00 97.94 92 GLN A CA 1
ATOM 733 C C . GLN A 1 92 ? -9.239 0.722 24.577 1.00 97.94 92 GLN A C 1
ATOM 735 O O . GLN A 1 92 ? -10.155 0.183 25.207 1.00 97.94 92 GLN A O 1
ATOM 740 N N . THR A 1 93 ? -9.469 1.670 23.666 1.00 97.75 93 THR A N 1
ATOM 741 C CA . THR A 1 93 ? -10.826 2.142 23.356 1.00 97.75 93 THR A CA 1
ATOM 742 C C . THR A 1 93 ? -11.676 1.053 22.703 1.00 97.75 93 THR A C 1
ATOM 744 O O . THR A 1 93 ? -12.849 0.906 23.059 1.00 97.75 93 THR A O 1
ATOM 747 N N . ALA A 1 94 ? -11.103 0.239 21.812 1.00 96.69 94 ALA A N 1
ATOM 748 C CA . ALA A 1 94 ? -11.787 -0.910 21.225 1.00 96.69 94 ALA A CA 1
ATOM 749 C C . ALA A 1 94 ? -12.179 -1.947 22.291 1.00 96.69 94 ALA A C 1
ATOM 751 O O . ALA A 1 94 ? -13.328 -2.391 22.319 1.00 96.69 94 ALA A O 1
ATOM 752 N N . LYS A 1 95 ? -11.273 -2.271 23.227 1.00 97.88 95 LYS A N 1
ATOM 753 C CA . LYS A 1 95 ? -11.558 -3.176 24.357 1.00 97.88 95 LYS A CA 1
ATOM 754 C C . LYS A 1 95 ? -12.658 -2.635 25.271 1.00 97.88 95 LYS A C 1
ATOM 756 O O . LYS A 1 95 ? -13.536 -3.392 25.679 1.00 97.88 95 LYS A O 1
ATOM 761 N N . ALA A 1 96 ? -12.637 -1.340 25.584 1.00 97.81 96 ALA A N 1
ATOM 762 C CA . ALA A 1 96 ? -13.675 -0.713 26.401 1.00 97.81 96 ALA A CA 1
ATOM 763 C C . ALA A 1 96 ? -15.049 -0.776 25.714 1.00 97.81 96 ALA A C 1
ATOM 765 O O . ALA A 1 96 ? -16.037 -1.150 26.347 1.00 97.81 96 ALA A O 1
ATOM 766 N N . LYS A 1 97 ? -15.103 -0.487 24.406 1.00 97.19 97 LYS A N 1
ATOM 767 C CA . LYS A 1 97 ? -16.330 -0.602 23.601 1.00 97.19 97 LYS A CA 1
ATOM 768 C C . LYS A 1 97 ? -16.840 -2.041 23.523 1.00 97.19 97 LYS A C 1
ATOM 770 O O . LYS A 1 97 ? -18.039 -2.252 23.663 1.00 97.19 97 LYS A O 1
ATOM 775 N N . ALA A 1 98 ? -15.948 -3.018 23.356 1.00 97.12 98 ALA A N 1
ATOM 776 C CA . ALA A 1 98 ? -16.312 -4.433 23.337 1.00 97.12 98 ALA A CA 1
ATOM 777 C C . ALA A 1 98 ? -16.950 -4.874 24.666 1.00 97.12 98 ALA A C 1
ATOM 779 O O . ALA A 1 98 ? -18.039 -5.440 24.659 1.00 97.12 98 ALA A O 1
ATOM 780 N N . ARG A 1 99 ? -16.348 -4.515 25.810 1.00 97.31 99 ARG A N 1
ATOM 781 C CA . ARG A 1 99 ? -16.921 -4.806 27.140 1.00 97.31 99 ARG A CA 1
ATOM 782 C C . ARG A 1 99 ? -18.274 -4.128 27.363 1.00 97.31 99 ARG A C 1
ATOM 784 O O . ARG A 1 99 ? -19.169 -4.728 27.948 1.00 97.31 99 ARG A O 1
ATOM 791 N N . ALA A 1 100 ? -18.435 -2.885 26.906 1.00 95.81 100 ALA A N 1
ATOM 792 C CA . ALA A 1 100 ? -19.717 -2.189 26.996 1.00 95.81 100 ALA A CA 1
ATOM 793 C C . ALA A 1 100 ? -20.796 -2.885 26.146 1.00 95.81 100 ALA A C 1
ATOM 795 O O . ALA A 1 100 ? -21.923 -3.050 26.604 1.00 95.81 100 ALA A O 1
ATOM 796 N N . ALA A 1 101 ? -20.449 -3.351 24.941 1.00 95.62 101 ALA A N 1
ATOM 797 C CA . ALA A 1 101 ? -21.362 -4.112 24.090 1.00 95.62 101 ALA A CA 1
ATOM 798 C C . ALA A 1 101 ? -21.759 -5.463 24.717 1.00 95.62 101 ALA A C 1
ATOM 800 O O . ALA A 1 101 ? -22.932 -5.832 24.670 1.00 95.62 101 ALA A O 1
ATOM 801 N N . GLU A 1 102 ? -20.821 -6.168 25.362 1.00 94.62 102 GLU A N 1
ATOM 802 C CA . GLU A 1 102 ? -21.101 -7.415 26.094 1.00 94.62 102 GLU A CA 1
ATOM 803 C C . GLU A 1 102 ? -22.115 -7.217 27.231 1.00 94.62 102 GLU A C 1
ATOM 805 O O . GLU A 1 102 ? -22.979 -8.067 27.432 1.00 94.62 102 GLU A O 1
ATOM 810 N N . GLN A 1 103 ? -22.066 -6.081 27.937 1.00 94.81 103 GLN A N 1
ATOM 811 C CA . GLN A 1 103 ? -23.021 -5.763 29.008 1.00 94.81 103 GLN A CA 1
ATOM 812 C C . GLN A 1 103 ? -24.428 -5.429 28.492 1.00 94.81 103 GLN A C 1
ATOM 814 O O . GLN A 1 103 ? -25.403 -5.628 29.212 1.00 94.81 103 GLN A O 1
ATOM 819 N N . ILE A 1 104 ? -24.547 -4.925 27.260 1.00 92.19 104 ILE A N 1
ATOM 820 C CA . ILE A 1 104 ? -25.833 -4.539 26.656 1.00 92.19 104 ILE A CA 1
ATOM 821 C C . ILE A 1 104 ? -26.525 -5.740 25.995 1.00 92.19 104 ILE A C 1
ATOM 823 O O . ILE A 1 104 ? -27.753 -5.793 25.954 1.00 92.19 104 ILE A O 1
ATOM 827 N N . LYS A 1 105 ? -25.753 -6.730 25.528 1.00 92.06 105 LYS A N 1
ATOM 828 C CA . LYS A 1 105 ? -26.260 -7.942 24.870 1.00 92.06 105 LYS A CA 1
ATOM 829 C C . LYS A 1 105 ? -27.441 -8.634 25.589 1.00 92.06 105 LYS A C 1
ATOM 831 O O . LYS A 1 105 ? -28.438 -8.865 24.909 1.00 92.06 105 LYS A O 1
ATOM 836 N N . PRO A 1 106 ? -27.419 -8.895 26.916 1.00 89.00 106 PRO A N 1
ATOM 837 C CA . PRO A 1 106 ? -28.546 -9.558 27.583 1.00 89.00 106 PRO A CA 1
ATOM 838 C C . PRO A 1 106 ? -29.858 -8.759 27.508 1.00 89.00 106 PRO A C 1
ATOM 840 O O . PRO A 1 106 ? -30.923 -9.347 27.378 1.00 89.00 106 PRO A O 1
ATOM 843 N N . PHE A 1 107 ? -29.798 -7.423 27.514 1.00 86.50 107 PHE A N 1
ATOM 844 C CA . PHE A 1 107 ? -30.998 -6.582 27.429 1.00 86.50 107 PHE A CA 1
ATOM 845 C C . PHE A 1 107 ? -31.626 -6.578 26.030 1.00 86.50 107 PHE A C 1
ATOM 847 O O . PHE A 1 107 ? -32.838 -6.415 25.898 1.00 86.50 107 PHE A O 1
ATOM 854 N N . ILE A 1 108 ? -30.808 -6.741 24.987 1.00 85.56 108 ILE A N 1
ATOM 855 C CA . ILE A 1 108 ? -31.286 -6.823 23.601 1.00 85.56 108 ILE A CA 1
ATOM 856 C C . ILE A 1 108 ? -31.929 -8.190 23.347 1.00 85.56 108 ILE A C 1
ATOM 858 O O . ILE A 1 108 ? -33.005 -8.256 22.748 1.00 85.56 108 ILE A O 1
ATOM 862 N N . ASP A 1 109 ? -31.304 -9.266 23.832 1.00 83.81 109 ASP A N 1
ATOM 863 C CA . ASP A 1 109 ? -31.806 -10.631 23.646 1.00 83.81 109 ASP A CA 1
ATOM 864 C C . ASP A 1 109 ? -33.174 -10.834 24.341 1.00 83.81 109 ASP A C 1
ATOM 866 O O . ASP A 1 109 ? -34.065 -11.476 23.775 1.00 83.81 109 ASP A O 1
ATOM 870 N N . ASP A 1 110 ? -33.403 -10.200 25.499 1.00 79.31 110 ASP A N 1
ATOM 871 C CA . ASP A 1 110 ? -34.694 -10.237 26.208 1.00 79.31 110 ASP A CA 1
ATOM 872 C C . ASP A 1 110 ? -35.813 -9.459 25.487 1.00 79.31 110 ASP A C 1
ATOM 874 O O . ASP A 1 110 ? -36.971 -9.887 25.493 1.00 79.31 110 ASP A O 1
ATOM 878 N N . GLN A 1 111 ? -35.500 -8.335 24.828 1.00 71.19 111 GLN A N 1
ATOM 879 C CA . GLN A 1 111 ? -36.496 -7.593 24.041 1.00 71.19 111 GLN A CA 1
ATOM 880 C C . GLN A 1 111 ? -36.914 -8.343 22.773 1.00 71.19 111 GL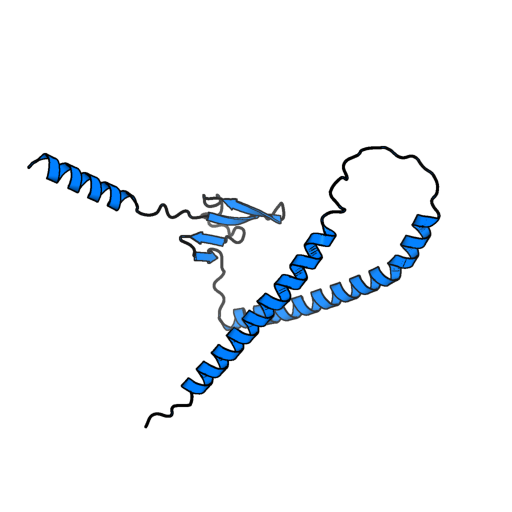N A C 1
ATOM 882 O O . GLN A 1 111 ? -38.081 -8.280 22.379 1.00 71.19 111 GLN A O 1
ATOM 887 N N . ASN A 1 112 ? -35.990 -9.074 22.148 1.00 69.88 112 ASN A N 1
ATOM 888 C CA . ASN A 1 112 ? -36.269 -9.778 20.899 1.00 69.88 112 ASN A CA 1
ATOM 889 C C . ASN A 1 112 ? -37.176 -11.008 21.108 1.00 69.88 112 ASN A C 1
ATOM 891 O O . ASN A 1 112 ? -37.983 -11.338 20.243 1.00 69.88 112 ASN A O 1
ATOM 895 N N . ASN A 1 113 ? -37.131 -11.635 22.289 1.00 64.50 113 ASN A N 1
ATOM 896 C CA . ASN A 1 113 ? -38.007 -12.762 22.636 1.00 64.50 113 ASN A CA 1
ATOM 897 C C . ASN A 1 113 ? -39.435 -12.368 23.065 1.00 64.50 113 ASN A C 1
ATOM 899 O O . ASN A 1 113 ? -40.269 -13.257 23.233 1.00 64.50 113 ASN A O 1
ATOM 903 N N . ASN A 1 114 ? -39.749 -11.075 23.218 1.00 59.88 114 ASN A N 1
ATOM 904 C CA . ASN A 1 114 ? -41.087 -10.615 23.625 1.00 59.88 114 ASN A CA 1
ATOM 905 C C . ASN A 1 114 ? -41.815 -9.769 22.559 1.00 59.88 114 ASN A C 1
ATOM 907 O O . ASN A 1 114 ? -42.904 -9.256 22.812 1.00 59.88 114 ASN A O 1
ATOM 911 N N . SER A 1 115 ? -41.248 -9.645 21.353 1.00 52.78 115 SER A N 1
ATOM 912 C CA . SER A 1 115 ? -41.884 -8.993 20.200 1.00 52.78 115 SER A CA 1
ATOM 913 C C . SER A 1 115 ? -42.464 -10.036 19.240 1.00 52.78 115 SER A C 1
ATOM 915 O O . SER A 1 115 ? -41.972 -10.245 18.132 1.00 52.78 115 SER A O 1
ATOM 917 N N . LEU A 1 116 ? -43.531 -10.706 19.677 1.00 62.03 116 LEU A N 1
ATOM 918 C CA . LEU A 1 116 ? -44.396 -11.483 18.795 1.00 62.03 116 LEU A CA 1
ATOM 919 C C . LEU A 1 116 ? -45.282 -10.530 17.977 1.00 62.03 116 LEU A C 1
ATOM 921 O O . LEU A 1 116 ? -46.105 -9.806 18.535 1.00 62.03 116 LEU A O 1
ATOM 925 N N . THR A 1 117 ? -45.208 -10.698 16.653 1.00 56.62 117 THR A N 1
ATOM 926 C CA . THR A 1 117 ? -46.180 -10.314 15.605 1.00 56.62 117 THR A CA 1
ATOM 927 C C . THR A 1 117 ? -46.034 -8.927 14.962 1.00 56.62 117 THR A C 1
ATOM 929 O O . THR A 1 117 ? -46.656 -7.970 15.396 1.00 56.62 117 THR A O 1
ATOM 932 N N . GLU A 1 118 ? -45.326 -8.869 13.826 1.00 54.31 118 GLU A N 1
ATOM 933 C CA . GLU A 1 118 ? -45.791 -8.211 12.587 1.00 54.31 118 GLU A CA 1
ATOM 934 C C . GLU A 1 118 ? -45.045 -8.788 11.353 1.00 54.31 118 GLU A C 1
ATOM 936 O O . GLU A 1 118 ? -44.033 -9.473 11.523 1.00 54.31 118 GLU A O 1
ATOM 941 N N . PRO A 1 119 ? -45.607 -8.668 10.131 1.00 55.19 119 PRO A N 1
ATOM 942 C CA . PRO A 1 119 ? -45.556 -9.715 9.114 1.00 55.19 119 PRO A CA 1
ATOM 943 C C . PRO A 1 119 ? -44.245 -9.805 8.331 1.00 55.19 119 PRO A C 1
ATOM 945 O O . PRO A 1 119 ? -43.654 -8.824 7.887 1.00 55.19 119 PRO A O 1
ATOM 948 N N . VAL A 1 120 ? -43.888 -11.063 8.087 1.00 53.09 120 VAL A N 1
ATOM 949 C CA . VAL A 1 120 ? -42.883 -11.557 7.152 1.00 53.09 120 VAL A CA 1
ATOM 950 C C . VAL A 1 120 ? -43.141 -10.991 5.751 1.00 53.09 120 VAL A C 1
ATOM 952 O O . VAL A 1 120 ? -44.082 -11.403 5.074 1.00 53.09 120 VAL A O 1
ATOM 955 N N . ILE A 1 121 ? -42.283 -10.073 5.297 1.00 54.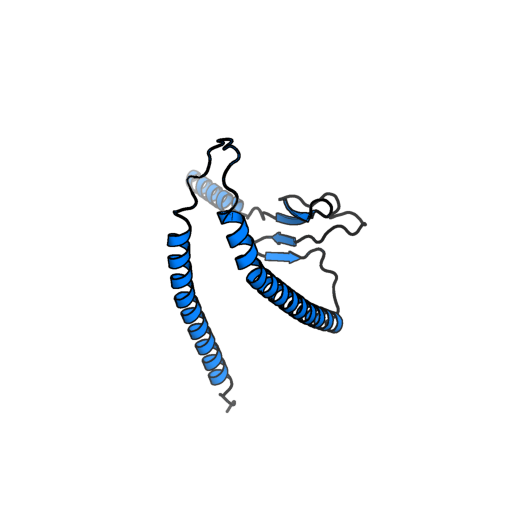75 121 ILE A N 1
ATOM 956 C CA . ILE A 1 121 ? -42.032 -9.885 3.864 1.00 54.75 121 ILE A CA 1
ATOM 957 C C . ILE A 1 121 ? -40.881 -10.819 3.506 1.00 54.75 121 ILE A C 1
ATOM 959 O O . ILE A 1 121 ? -39.707 -10.561 3.764 1.00 54.75 121 ILE A O 1
ATOM 963 N N . GLU A 1 122 ? -41.293 -11.951 2.958 1.00 56.00 122 GLU A N 1
ATOM 964 C CA . GLU A 1 122 ? -40.499 -12.986 2.324 1.00 56.00 122 GLU A CA 1
ATOM 965 C C . GLU A 1 122 ? -39.717 -12.392 1.146 1.00 56.00 122 GLU A C 1
ATOM 967 O O . GLU A 1 122 ? -40.283 -12.133 0.092 1.00 56.00 122 GLU A O 1
ATOM 972 N N . ASN A 1 123 ? -38.415 -12.171 1.328 1.00 45.44 123 ASN A N 1
ATOM 973 C CA . ASN A 1 123 ? -37.454 -12.080 0.231 1.00 45.44 123 ASN A CA 1
ATOM 974 C C . ASN A 1 123 ? -36.233 -12.931 0.591 1.00 45.44 123 ASN A C 1
ATOM 976 O O . ASN A 1 123 ? -35.247 -12.487 1.178 1.00 45.44 123 ASN A O 1
ATOM 980 N N . THR A 1 124 ? -36.382 -14.204 0.250 1.00 47.72 124 THR A N 1
ATOM 981 C CA . THR A 1 124 ? -35.432 -15.308 0.319 1.00 47.72 124 THR A CA 1
ATOM 982 C C . THR A 1 124 ? -34.143 -15.013 -0.446 1.00 47.72 124 THR A C 1
ATOM 984 O O . THR A 1 124 ? -34.148 -14.984 -1.673 1.00 47.72 124 THR A O 1
ATOM 987 N N . THR A 1 125 ? -33.010 -14.896 0.250 1.00 53.97 125 THR A N 1
ATOM 988 C CA . THR A 1 125 ? -31.720 -15.447 -0.213 1.00 53.97 125 THR A CA 1
ATOM 989 C C . THR A 1 125 ? -30.803 -15.646 0.996 1.00 53.97 125 THR A C 1
ATOM 991 O O . THR A 1 125 ? -29.999 -14.786 1.349 1.00 53.97 125 THR A O 1
ATOM 994 N N . THR A 1 126 ? -30.942 -16.768 1.701 1.00 49.19 126 THR A N 1
ATOM 995 C CA . THR A 1 126 ? -30.021 -17.122 2.793 1.00 49.19 126 THR A CA 1
ATOM 996 C C . THR A 1 126 ? -29.841 -18.628 2.835 1.00 49.19 126 THR A C 1
ATOM 998 O O . THR A 1 126 ? -30.348 -19.315 3.710 1.00 49.19 126 THR A O 1
ATOM 1001 N N . ASP A 1 127 ? -29.102 -19.127 1.851 1.00 48.75 127 ASP A N 1
ATOM 1002 C CA . ASP A 1 127 ? -28.682 -20.522 1.764 1.00 48.75 127 ASP A CA 1
ATOM 1003 C C . ASP A 1 127 ? -27.148 -20.549 1.651 1.00 48.75 127 ASP A C 1
ATOM 1005 O O . ASP A 1 127 ? -26.571 -20.896 0.626 1.00 48.75 127 ASP A O 1
ATOM 1009 N N . SER A 1 128 ? -26.453 -20.012 2.665 1.00 51.72 128 SER A N 1
ATOM 1010 C CA . SER A 1 128 ? -24.978 -20.065 2.714 1.00 51.72 128 SER A CA 1
ATOM 1011 C C . SER A 1 128 ? -24.334 -19.852 4.092 1.00 51.72 128 SER A C 1
ATOM 1013 O O . SER A 1 128 ? -23.109 -19.758 4.172 1.00 51.72 128 SER A O 1
ATOM 1015 N N . VAL A 1 129 ? -25.099 -19.729 5.183 1.00 52.59 129 VAL A N 1
ATOM 1016 C CA . VAL A 1 129 ? -24.520 -19.363 6.495 1.00 52.59 129 VAL A CA 1
ATOM 1017 C C . VAL A 1 129 ? -24.106 -20.590 7.318 1.00 52.59 129 VAL A C 1
ATOM 1019 O O . VAL A 1 129 ? -23.145 -20.516 8.075 1.00 52.59 129 VAL A O 1
ATOM 1022 N N . VAL A 1 130 ? -24.719 -21.756 7.096 1.00 49.84 130 VAL A N 1
ATOM 1023 C CA . VAL A 1 130 ? -24.473 -22.947 7.934 1.00 49.84 130 VAL A CA 1
ATOM 1024 C C . VAL A 1 130 ? -23.185 -23.707 7.560 1.00 49.84 130 VAL A C 1
ATOM 1026 O O . VAL A 1 130 ? -22.629 -24.407 8.394 1.00 49.84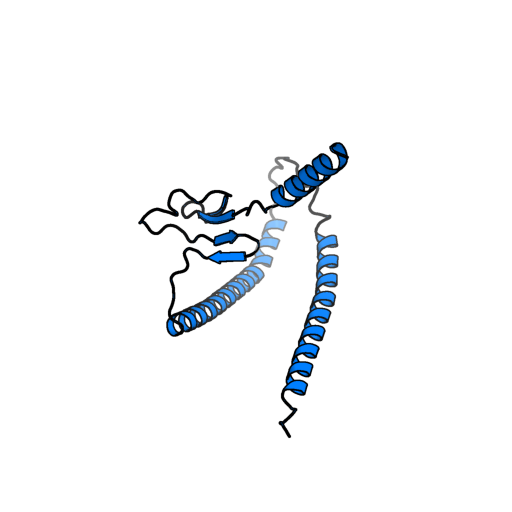 130 VAL A O 1
ATOM 1029 N N . GLN A 1 131 ? -22.614 -23.514 6.363 1.00 46.22 131 GLN A N 1
ATOM 1030 C CA . GLN A 1 131 ? -21.348 -24.173 5.973 1.00 46.22 131 GLN A CA 1
ATOM 1031 C C . GLN A 1 131 ? -20.071 -23.386 6.330 1.00 46.22 131 GLN A C 1
ATOM 1033 O O . GLN A 1 131 ? -18.962 -23.880 6.116 1.00 46.22 131 GLN A O 1
ATOM 1038 N N . LYS A 1 132 ? -20.180 -22.157 6.853 1.00 49.88 132 LYS A N 1
ATOM 1039 C CA . LYS A 1 132 ? -19.007 -21.294 7.084 1.00 49.88 132 LYS A CA 1
ATOM 1040 C C . LYS A 1 132 ? -18.334 -21.519 8.444 1.00 49.88 132 LYS A C 1
ATOM 1042 O O . LYS A 1 132 ? -17.136 -21.278 8.559 1.00 49.88 132 LYS A O 1
ATOM 1047 N N . GLU A 1 133 ? -19.059 -22.007 9.448 1.00 50.12 133 GLU A N 1
ATOM 1048 C CA . GLU A 1 133 ? -18.517 -22.165 10.808 1.00 50.12 133 GLU A CA 1
ATOM 1049 C C . GLU A 1 133 ? -17.670 -23.433 10.986 1.00 50.12 133 GLU A C 1
ATOM 1051 O O . GLU A 1 133 ? -16.664 -23.399 11.694 1.00 50.12 133 GLU A O 1
ATOM 1056 N N . GLU A 1 134 ? -17.983 -24.523 10.281 1.00 52.62 134 GLU A N 1
ATOM 1057 C CA . GLU A 1 134 ? -17.195 -25.762 10.369 1.00 52.62 134 GLU A CA 1
ATOM 1058 C C . GLU A 1 134 ? -15.837 -25.632 9.650 1.00 52.62 134 GLU A C 1
ATOM 1060 O O . GLU A 1 134 ? -14.822 -26.136 10.126 1.00 52.62 134 GLU A O 1
ATOM 1065 N N . LYS A 1 135 ? -15.777 -24.838 8.569 1.00 51.25 135 LYS A N 1
ATOM 1066 C CA . LYS A 1 135 ? -14.530 -24.541 7.841 1.00 51.25 135 LYS A CA 1
ATOM 1067 C C . LYS A 1 135 ? -13.624 -23.529 8.559 1.00 51.25 135 LYS A C 1
ATOM 1069 O O . LYS A 1 135 ? -12.423 -23.511 8.299 1.00 51.25 135 LYS A O 1
ATOM 1074 N N . LEU A 1 136 ? -14.167 -22.687 9.448 1.00 51.12 136 LEU A N 1
ATOM 1075 C CA . LEU A 1 136 ? -13.361 -21.736 10.228 1.00 51.12 136 LEU A CA 1
ATOM 1076 C C . LEU A 1 136 ? -12.581 -22.437 11.350 1.00 51.12 136 LEU A C 1
ATOM 1078 O O . LEU A 1 136 ? -11.413 -22.119 11.557 1.00 51.12 136 LEU A O 1
ATOM 1082 N N . ARG A 1 137 ? -13.181 -23.439 12.011 1.00 53.62 137 ARG A N 1
ATOM 1083 C CA . ARG A 1 137 ? -12.511 -24.198 13.083 1.00 53.62 137 ARG A CA 1
ATOM 1084 C C . ARG A 1 137 ? -11.347 -25.051 12.573 1.00 53.62 137 ARG A C 1
ATOM 1086 O O . ARG A 1 137 ? -10.308 -25.091 13.220 1.00 53.62 137 ARG A O 1
ATOM 1093 N N . SER A 1 138 ? -11.467 -25.646 11.383 1.00 55.50 138 SER A N 1
ATOM 1094 C CA . SER A 1 138 ? -10.359 -26.400 10.773 1.00 55.50 138 SER A CA 1
ATOM 1095 C C . SER A 1 138 ? -9.216 -25.510 10.266 1.00 55.50 138 SER A C 1
ATOM 1097 O O . SER A 1 138 ? -8.102 -25.989 10.088 1.00 55.50 138 SER A O 1
ATOM 1099 N N . LEU A 1 139 ? -9.477 -24.223 10.000 1.00 54.56 139 LEU A N 1
ATOM 1100 C CA . LEU A 1 139 ? -8.455 -23.252 9.585 1.00 54.56 139 LEU A CA 1
ATOM 1101 C C . LEU A 1 139 ? -7.679 -22.698 10.790 1.00 54.56 139 LEU A C 1
ATOM 1103 O O . LEU A 1 139 ? -6.468 -22.525 10.695 1.00 54.56 139 LEU A O 1
ATOM 1107 N N . GLU A 1 140 ? -8.339 -22.476 11.931 1.00 60.81 140 GLU A N 1
ATOM 1108 C CA . GLU A 1 140 ? -7.665 -22.049 13.167 1.00 60.81 140 GLU A CA 1
ATOM 1109 C C . GLU A 1 140 ? -6.732 -23.128 13.735 1.00 60.81 140 GLU A C 1
ATOM 1111 O O . GLU A 1 140 ? -5.623 -22.802 14.164 1.00 60.81 140 GLU A O 1
ATOM 1116 N N . GLU A 1 141 ? -7.113 -24.408 13.686 1.00 59.41 141 GLU A N 1
ATOM 1117 C CA . GLU A 1 141 ? -6.236 -25.490 14.159 1.00 59.41 141 GLU A CA 1
ATOM 1118 C C . GLU A 1 141 ? -4.999 -25.680 13.262 1.00 59.41 141 GLU A C 1
ATOM 1120 O O . GLU A 1 141 ? -3.895 -25.821 13.788 1.00 59.41 141 GLU A O 1
ATOM 1125 N N . LEU A 1 142 ? -5.137 -25.542 11.935 1.00 57.59 142 LEU A N 1
ATOM 1126 C CA . LEU A 1 142 ? -4.011 -25.648 10.994 1.00 57.59 142 LEU A CA 1
ATOM 1127 C C . LEU A 1 142 ? -2.988 -24.506 11.171 1.00 57.59 142 LEU A C 1
ATOM 1129 O O . LEU A 1 142 ? -1.780 -24.718 11.101 1.00 57.59 142 LEU A O 1
ATOM 1133 N N . THR A 1 143 ? -3.457 -23.291 11.480 1.00 74.56 143 THR A N 1
ATOM 1134 C CA . THR A 1 143 ? -2.568 -22.125 11.654 1.00 74.56 143 THR A CA 1
ATOM 1135 C C . THR A 1 143 ? -1.721 -22.172 12.923 1.00 74.56 143 THR A C 1
ATOM 1137 O O . THR A 1 143 ? -0.632 -21.598 12.957 1.00 74.56 143 THR A O 1
ATOM 1140 N N . LYS A 1 144 ? -2.174 -22.853 13.980 1.00 79.94 144 LYS A N 1
ATOM 1141 C CA . LYS A 1 144 ? -1.429 -22.910 15.246 1.00 79.94 144 LYS A CA 1
ATOM 1142 C C . LYS A 1 144 ? -0.180 -23.782 15.132 1.00 79.94 144 LYS A C 1
ATOM 1144 O O . LYS A 1 144 ? 0.854 -23.441 15.704 1.00 79.94 144 LYS A O 1
ATOM 1149 N N . GLU A 1 145 ? -0.274 -24.877 14.390 1.00 79.88 145 GLU A N 1
ATOM 1150 C CA . GLU A 1 145 ? 0.827 -25.817 14.168 1.00 79.88 145 GLU A CA 1
ATOM 1151 C C . GLU A 1 145 ? 1.879 -25.222 13.226 1.00 79.88 145 GLU A C 1
ATOM 1153 O O . GLU A 1 145 ? 3.069 -25.242 13.547 1.00 79.88 145 GLU A O 1
ATOM 1158 N N . GLU A 1 146 ? 1.445 -24.589 12.130 1.00 83.25 146 GLU A N 1
ATOM 1159 C CA . GLU A 1 146 ? 2.338 -23.857 11.221 1.00 83.25 146 GLU A CA 1
ATOM 1160 C C . GLU A 1 146 ? 3.048 -22.699 11.938 1.00 83.25 146 GLU A C 1
ATOM 1162 O O . GLU A 1 146 ? 4.262 -22.532 11.818 1.00 83.25 146 GLU A O 1
ATOM 1167 N N . MET A 1 147 ? 2.321 -21.938 12.761 1.00 81.56 147 MET A N 1
ATOM 1168 C CA . MET A 1 147 ? 2.901 -20.835 13.528 1.00 81.56 147 MET A CA 1
ATOM 1169 C C . MET A 1 147 ? 3.914 -21.325 14.575 1.00 81.56 147 MET A C 1
ATOM 1171 O O . MET A 1 147 ? 4.950 -20.691 14.765 1.00 81.56 147 MET A O 1
ATOM 1175 N N . GLN A 1 148 ? 3.671 -22.468 15.227 1.00 88.56 148 GLN A N 1
ATOM 1176 C CA . GLN A 1 148 ? 4.642 -23.067 16.153 1.00 88.56 148 GLN A CA 1
ATOM 1177 C C . GLN A 1 148 ? 5.889 -23.609 15.443 1.00 88.56 148 GLN A C 1
ATOM 1179 O O . GLN A 1 148 ? 6.981 -23.550 16.014 1.00 88.56 148 GLN A O 1
ATOM 1184 N N . ALA A 1 149 ? 5.753 -24.114 14.215 1.00 88.88 149 ALA A N 1
ATOM 1185 C CA . ALA A 1 149 ? 6.892 -24.547 13.410 1.00 88.88 149 ALA A CA 1
ATOM 1186 C C . ALA A 1 149 ? 7.797 -23.363 13.036 1.00 88.88 149 ALA A C 1
ATOM 1188 O O . ALA A 1 149 ? 9.010 -23.449 13.218 1.00 88.88 149 ALA A O 1
ATOM 1189 N N . ILE A 1 150 ? 7.203 -22.239 12.620 1.00 86.56 150 ILE A N 1
ATOM 1190 C CA . ILE A 1 150 ? 7.940 -21.011 12.279 1.00 86.56 150 ILE A CA 1
ATOM 1191 C C . ILE A 1 150 ? 8.688 -20.454 13.499 1.00 86.56 150 ILE A C 1
ATOM 1193 O O . ILE A 1 150 ? 9.846 -20.064 13.378 1.00 86.56 150 ILE A O 1
ATOM 1197 N N . ILE A 1 151 ? 8.065 -20.446 14.685 1.00 90.88 151 ILE A N 1
ATOM 1198 C CA . ILE A 1 151 ? 8.724 -19.974 15.918 1.00 90.88 151 ILE A CA 1
ATOM 1199 C C . ILE A 1 151 ? 9.952 -20.835 16.244 1.00 90.88 151 ILE A C 1
ATOM 1201 O O . ILE A 1 151 ? 11.020 -20.291 16.507 1.00 90.88 151 ILE A O 1
ATOM 1205 N N . ARG A 1 152 ? 9.842 -22.168 16.152 1.00 93.31 152 ARG A N 1
ATOM 1206 C CA . ARG A 1 152 ? 10.991 -23.064 16.381 1.00 93.31 152 ARG A CA 1
ATOM 1207 C C . ARG A 1 152 ? 12.112 -22.871 15.363 1.00 93.31 152 ARG A C 1
ATOM 1209 O O . ARG A 1 152 ? 13.277 -23.031 15.711 1.00 93.31 152 ARG A O 1
ATOM 1216 N N . GLU A 1 153 ? 11.770 -22.587 14.109 1.00 93.38 153 GLU A N 1
ATOM 1217 C CA . GLU A 1 153 ? 12.765 -22.321 13.070 1.00 93.38 153 GLU A CA 1
ATOM 1218 C C . GLU A 1 153 ? 13.519 -21.011 13.341 1.00 93.38 153 GLU A C 1
ATOM 1220 O O . GLU A 1 153 ? 14.739 -20.971 13.191 1.00 93.38 153 GLU A O 1
ATOM 1225 N N . LEU A 1 154 ? 12.822 -19.975 13.819 1.00 90.81 154 LEU A N 1
ATOM 1226 C CA . LEU A 1 154 ? 13.437 -18.706 14.213 1.00 90.81 154 LEU A CA 1
ATOM 1227 C C . LEU A 1 154 ? 14.342 -18.844 15.443 1.00 90.81 154 LEU A C 1
ATOM 1229 O O . LEU A 1 154 ? 15.461 -18.337 15.405 1.00 90.81 154 LEU A O 1
ATOM 1233 N N . ASP A 1 155 ? 13.911 -19.561 16.486 1.00 92.25 155 ASP A N 1
ATOM 1234 C CA . ASP A 1 155 ? 14.738 -19.789 17.684 1.00 92.25 155 ASP A CA 1
ATOM 1235 C C . ASP A 1 155 ? 16.053 -20.499 17.321 1.00 92.25 155 ASP A C 1
ATOM 1237 O O . ASP A 1 155 ? 17.127 -20.108 17.773 1.00 92.25 155 ASP A O 1
ATOM 1241 N N . LYS A 1 156 ? 15.990 -21.481 16.411 1.00 91.44 156 LYS A N 1
ATOM 1242 C CA . LYS A 1 156 ? 17.174 -22.208 15.938 1.00 91.44 156 LYS A CA 1
ATOM 1243 C C . LYS A 1 156 ? 18.156 -21.319 15.166 1.00 91.44 156 LYS A C 1
ATOM 1245 O O . LYS A 1 156 ? 19.362 -21.538 15.241 1.00 91.44 156 LYS A O 1
ATOM 1250 N N . LEU A 1 157 ? 17.655 -20.345 14.404 1.00 89.38 157 LEU A N 1
ATOM 1251 C CA . LEU A 1 157 ? 18.508 -19.399 13.682 1.00 89.38 157 LEU A CA 1
ATOM 1252 C C . LEU A 1 157 ? 19.214 -18.438 14.643 1.00 89.38 157 LEU A C 1
ATOM 1254 O O . LEU A 1 157 ? 20.407 -18.199 14.470 1.00 89.38 157 LEU A O 1
ATOM 1258 N N . VAL A 1 158 ? 18.514 -17.954 15.673 1.00 91.81 158 VAL A N 1
ATOM 1259 C CA . VAL A 1 158 ? 19.103 -17.080 16.703 1.00 91.81 158 VAL A CA 1
ATOM 1260 C C . VAL A 1 158 ? 20.228 -17.800 17.449 1.00 91.81 158 VAL A C 1
ATOM 1262 O O . VAL A 1 158 ? 21.314 -17.247 17.590 1.00 91.81 158 VAL A O 1
ATOM 1265 N N . GLU A 1 159 ? 20.008 -19.057 17.838 1.00 86.75 159 GLU A N 1
ATOM 1266 C CA . GLU A 1 159 ? 21.012 -19.870 18.538 1.00 86.75 159 GLU A CA 1
ATOM 1267 C C . GLU A 1 159 ? 22.248 -20.137 17.652 1.00 86.75 159 GLU A C 1
ATOM 1269 O O . GLU A 1 159 ? 23.381 -20.093 18.125 1.00 86.75 159 GLU A O 1
ATOM 1274 N N . SER A 1 160 ? 22.053 -20.306 16.334 1.00 85.25 160 SER A N 1
ATOM 1275 C CA . SER A 1 160 ? 23.163 -20.461 15.379 1.00 85.25 160 SER A CA 1
ATOM 1276 C C . SER A 1 160 ? 23.952 -19.173 15.104 1.00 85.25 160 SER A C 1
ATOM 1278 O O . SER A 1 160 ? 25.138 -19.241 14.783 1.00 85.25 160 SER A O 1
ATOM 1280 N N . GLU A 1 161 ? 23.324 -17.997 15.221 1.00 84.88 161 GLU A N 1
ATOM 1281 C CA . GLU A 1 161 ? 24.030 -16.712 15.119 1.00 84.88 161 GLU A CA 1
ATOM 1282 C C . GLU A 1 161 ? 24.855 -16.421 16.380 1.00 84.88 161 GLU A C 1
ATOM 1284 O O . GLU A 1 161 ? 25.938 -15.843 16.277 1.00 84.88 161 GLU A O 1
ATOM 1289 N N . GLU A 1 162 ? 24.382 -16.849 17.554 1.00 83.62 162 GLU A N 1
ATOM 1290 C CA . GLU A 1 162 ? 25.098 -16.693 18.824 1.00 83.62 162 GLU A CA 1
ATOM 1291 C C . GLU A 1 162 ? 26.343 -17.600 18.880 1.00 83.62 162 GLU A C 1
ATOM 1293 O O . GLU A 1 162 ? 27.418 -17.142 19.265 1.00 83.62 162 GLU A O 1
ATOM 1298 N N . GLU A 1 163 ? 26.256 -18.831 18.358 1.00 79.94 163 GLU A N 1
ATOM 1299 C CA . GLU A 1 163 ? 27.396 -19.761 18.260 1.00 79.94 163 GLU A CA 1
ATOM 1300 C C . GLU A 1 163 ? 28.484 -19.270 17.275 1.00 79.94 163 GLU A C 1
ATOM 1302 O O . GLU A 1 163 ? 29.675 -19.488 17.492 1.00 79.94 163 GLU A O 1
ATOM 1307 N N . LEU A 1 164 ? 28.105 -18.529 16.224 1.00 75.00 164 LEU A N 1
ATOM 1308 C CA . LEU A 1 164 ? 29.048 -17.896 15.286 1.00 75.00 164 LEU A CA 1
ATOM 1309 C C . LEU A 1 164 ? 29.698 -16.619 15.842 1.00 75.00 164 LEU A C 1
ATOM 1311 O O . LEU A 1 164 ? 30.751 -16.203 15.351 1.00 75.00 164 LEU A O 1
ATOM 1315 N N . ALA A 1 165 ? 29.089 -15.984 16.845 1.00 76.06 165 ALA A N 1
ATOM 1316 C CA . ALA A 1 165 ? 29.641 -14.800 17.497 1.00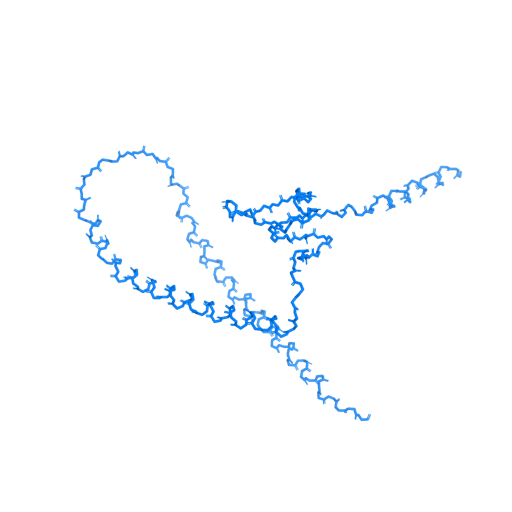 76.06 165 ALA A CA 1
ATOM 1317 C C . ALA A 1 165 ? 30.700 -15.143 18.567 1.00 76.06 165 ALA A C 1
ATOM 1319 O O . ALA A 1 165 ? 31.463 -14.259 18.966 1.00 76.06 165 ALA A O 1
ATOM 1320 N N . GLU A 1 166 ? 30.778 -16.408 18.997 1.00 70.94 166 GLU A N 1
ATOM 1321 C CA . GLU A 1 166 ? 31.704 -16.900 20.026 1.00 70.94 166 GLU A CA 1
ATOM 1322 C C . GLU A 1 166 ? 32.976 -17.588 19.487 1.00 70.94 166 GLU A C 1
ATOM 1324 O O . GLU A 1 166 ? 33.691 -18.214 20.266 1.00 70.94 166 GLU A O 1
ATOM 1329 N N . GLU A 1 167 ? 33.344 -17.440 18.206 1.00 64.25 167 GLU A N 1
ATOM 1330 C CA . GLU A 1 167 ? 34.730 -17.708 17.776 1.00 64.25 167 GLU A CA 1
ATOM 1331 C C . GLU A 1 167 ? 35.594 -16.437 17.924 1.00 64.25 167 GLU A C 1
ATOM 1333 O O . GLU A 1 167 ? 35.686 -15.625 16.994 1.00 64.25 167 GLU A O 1
ATOM 1338 N N . PRO A 1 168 ? 36.264 -16.207 19.076 1.00 63.28 168 PRO A N 1
ATOM 1339 C CA . PRO A 1 168 ? 37.285 -15.182 19.168 1.00 63.28 168 PRO A CA 1
ATOM 1340 C C . PRO A 1 168 ? 38.473 -15.613 18.309 1.00 63.28 168 PRO A C 1
ATOM 1342 O O . PRO A 1 168 ? 39.078 -16.661 18.536 1.00 63.28 168 PRO A O 1
ATOM 1345 N N . GLY A 1 169 ? 38.805 -14.775 17.327 1.00 68.62 169 GLY A N 1
ATOM 1346 C CA . GLY A 1 169 ? 39.977 -14.940 16.478 1.00 68.62 169 GLY A CA 1
ATOM 1347 C C . GLY A 1 169 ? 41.224 -15.290 17.290 1.00 68.62 169 GLY A C 1
ATOM 1348 O O . GLY A 1 169 ? 41.649 -14.521 18.157 1.00 68.62 169 GLY A O 1
ATOM 1349 N N . SER A 1 170 ? 41.782 -16.460 16.983 1.00 54.25 170 SER A N 1
ATOM 1350 C CA . SER A 1 170 ? 43.132 -16.859 17.373 1.00 54.25 170 SER A CA 1
ATOM 1351 C C . SER A 1 170 ? 44.154 -16.452 16.322 1.00 54.25 170 SER A C 1
ATOM 1353 O O . SER A 1 170 ? 43.794 -16.336 15.129 1.00 54.25 170 SER A O 1
#

Foldseek 3Di:
DVVVVVVVVVVVVVVVVVPDPFQKKKWFQDPVPRDIDIDSDDDPCPPPPDQDTFIWIQTPNDIDGPSDDDDDPVVVVVVVVVVVVVVVVVVVVVVVVVVVVVVCVVVVVVVVVPDPDDDDPDDDDDPPDVPPPVVVVVVVVVVVVVVVVVVVVVVVVVVVVVVVVPPDDD

Radius of gyration: 29.3 Å; chains: 1; bounding box: 89×46×75 Å